Protein AF-A0A553ZSB1-F1 (afdb_monomer_lite)

InterPro domains:
  IPR002559 Transposase IS4-like domain [PF01609] (7-68)
  IPR047647 ISAs1 transposase [NF033564] (3-69)
  IPR051698 Transposase 11-like [PTHR30298] (1-83)

Organism: NCBI:txid2597270

Secondary structure (DSSP, 8-state):
-PPP-------SS---HHHHHHHHHHHHHHIIIIIHIIIIIS--TT----STTHHHHHHHHHHHHHHHHHH--SS---HHHH-

pLDDT: mean 91.84, std 4.88, range [61.0, 96.38]

Structure (mmCIF, N/CA/C/O backbone):
data_AF-A0A553ZSB1-F1
#
_entry.id   AF-A0A553ZSB1-F1
#
loop_
_atom_site.group_PDB
_atom_site.id
_atom_site.type_symbol
_atom_site.label_atom_id
_atom_site.label_alt_id
_atom_site.label_comp_id
_atom_site.label_asym_id
_atom_site.label_entity_id
_atom_site.label_seq_id
_atom_site.pdbx_PDB_ins_code
_atom_site.Cartn_x
_atom_site.Cartn_y
_atom_site.Cartn_z
_atom_site.occupancy
_atom_site.B_iso_or_equiv
_atom_site.auth_seq_id
_atom_site.auth_comp_id
_atom_site.auth_asym_id
_atom_site.auth_atom_id
_atom_site.pdbx_PDB_model_num
ATOM 1 N N . GLU A 1 1 ? -17.922 27.005 5.052 1.00 61.00 1 GLU A N 1
ATOM 2 C CA . GLU A 1 1 ? -18.410 26.277 6.242 1.00 61.00 1 GLU A CA 1
ATOM 3 C C . GLU A 1 1 ? -17.791 24.885 6.242 1.00 61.00 1 GLU A C 1
ATOM 5 O O . GLU A 1 1 ? -17.562 24.377 5.148 1.00 61.00 1 GLU A O 1
ATOM 10 N N . PRO A 1 2 ? -17.427 24.294 7.392 1.00 73.62 2 PRO A N 1
ATOM 11 C CA . PRO A 1 2 ? -16.930 22.923 7.416 1.00 73.62 2 PRO A CA 1
ATOM 12 C C . PRO A 1 2 ? -18.049 21.957 7.007 1.00 73.62 2 PRO A C 1
ATOM 14 O O . PRO A 1 2 ? -19.123 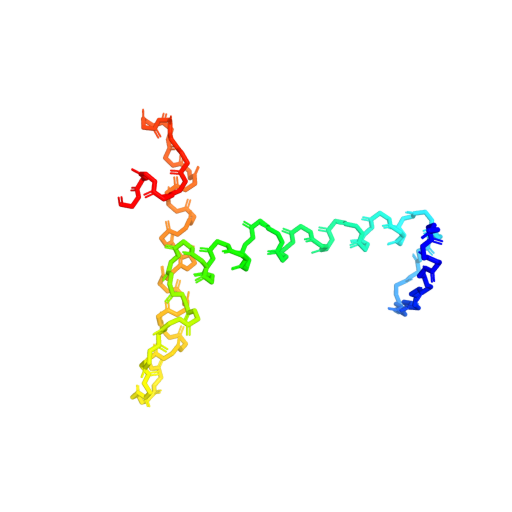21.948 7.602 1.00 73.62 2 PRO A O 1
ATOM 17 N N . GLU A 1 3 ? -17.795 21.156 5.978 1.00 86.75 3 GLU A N 1
ATOM 18 C CA . GLU A 1 3 ? -18.728 20.149 5.481 1.00 86.75 3 GLU A CA 1
ATOM 19 C C . GLU A 1 3 ? -18.703 18.920 6.402 1.00 86.75 3 GLU A C 1
ATOM 21 O O . GLU A 1 3 ? -17.660 18.286 6.591 1.00 86.75 3 GLU A O 1
ATOM 26 N N . MET A 1 4 ? -19.842 18.578 7.011 1.00 88.81 4 MET A N 1
ATOM 27 C CA . MET A 1 4 ? -19.952 17.339 7.782 1.00 88.81 4 MET A CA 1
ATOM 28 C C . MET A 1 4 ? -19.971 16.139 6.837 1.00 88.81 4 MET A C 1
ATOM 30 O O . MET A 1 4 ? -20.875 15.992 6.020 1.00 88.81 4 MET A O 1
ATOM 34 N N . THR A 1 5 ? -19.013 15.231 7.012 1.00 89.00 5 THR A N 1
ATOM 35 C CA . THR A 1 5 ? -18.973 13.945 6.309 1.00 89.00 5 THR A CA 1
ATOM 36 C C . THR A 1 5 ? -19.158 12.794 7.290 1.00 89.00 5 THR A C 1
ATOM 38 O O . THR A 1 5 ? -18.406 12.641 8.251 1.00 89.00 5 THR A O 1
ATOM 41 N N . VAL A 1 6 ? -20.160 11.953 7.026 1.00 90.56 6 VAL A N 1
ATOM 42 C CA . VAL A 1 6 ? -20.441 10.724 7.779 1.00 90.56 6 VAL A CA 1
ATOM 43 C C . VAL A 1 6 ? -20.029 9.527 6.926 1.00 90.56 6 VAL A C 1
ATOM 45 O O . VAL A 1 6 ? -20.304 9.488 5.729 1.00 90.56 6 VAL A O 1
ATOM 48 N N . ARG A 1 7 ? -19.350 8.547 7.530 1.00 88.75 7 ARG A N 1
ATOM 49 C CA . ARG A 1 7 ? -18.937 7.302 6.867 1.00 88.75 7 ARG A CA 1
ATOM 50 C C . ARG A 1 7 ? -19.380 6.113 7.709 1.00 88.75 7 ARG A C 1
ATOM 52 O O . ARG A 1 7 ? -19.195 6.124 8.924 1.00 88.75 7 ARG A O 1
ATOM 59 N N . TYR A 1 8 ? -19.930 5.096 7.057 1.00 91.62 8 TYR A N 1
ATOM 60 C CA . TYR A 1 8 ? -20.362 3.853 7.692 1.00 91.62 8 TYR A CA 1
ATOM 61 C C . TYR A 1 8 ? -19.352 2.745 7.400 1.00 91.62 8 TYR A C 1
ATOM 63 O O . TYR A 1 8 ? -18.860 2.634 6.279 1.00 91.62 8 TYR A O 1
ATOM 71 N N . TYR A 1 9 ? -19.052 1.926 8.405 1.00 91.31 9 TYR A N 1
ATOM 72 C CA . TYR A 1 9 ? -18.107 0.817 8.297 1.00 91.31 9 TYR A CA 1
ATOM 73 C C . TYR A 1 9 ? -18.728 -0.445 8.893 1.00 91.31 9 TYR A C 1
ATOM 75 O O . TYR A 1 9 ? -19.450 -0.369 9.886 1.00 91.31 9 TYR A O 1
ATOM 83 N N . ILE A 1 10 ? -18.420 -1.598 8.301 1.00 93.75 10 ILE A N 1
ATOM 84 C CA . ILE A 1 10 ? -18.864 -2.914 8.764 1.00 93.75 10 ILE A CA 1
ATOM 85 C C . ILE A 1 10 ? -17.649 -3.825 8.932 1.00 93.75 10 ILE A C 1
ATOM 87 O O . ILE A 1 10 ? -16.693 -3.748 8.162 1.00 93.75 10 ILE A O 1
ATOM 91 N N . SER A 1 11 ? -17.671 -4.667 9.958 1.00 93.00 11 SER A N 1
ATOM 92 C CA . SER A 1 11 ? -16.639 -5.666 10.219 1.00 93.00 11 SER A CA 1
ATOM 93 C C . SER A 1 11 ? -17.278 -6.876 10.884 1.00 93.00 11 SER A C 1
ATOM 95 O O . SER A 1 11 ? -18.172 -6.722 11.711 1.00 93.00 11 SER A O 1
ATOM 97 N N . SER A 1 12 ? -16.811 -8.071 10.532 1.00 95.81 12 SER A N 1
ATOM 98 C CA . SER A 1 12 ? -17.170 -9.317 11.215 1.00 95.81 12 SER A CA 1
ATOM 99 C C . SER A 1 12 ? -16.275 -9.613 12.423 1.00 95.81 12 SER A C 1
ATOM 101 O O . SER A 1 12 ? -16.493 -10.604 13.113 1.00 95.81 12 SER A O 1
ATOM 103 N N . ALA A 1 13 ? -15.235 -8.807 12.655 1.00 94.19 13 ALA A N 1
ATOM 104 C CA . ALA A 1 13 ? -14.315 -8.992 13.770 1.00 94.19 13 ALA A CA 1
ATOM 105 C C . ALA A 1 13 ? -14.904 -8.431 15.072 1.00 94.19 13 ALA A C 1
ATOM 107 O O . ALA A 1 13 ? -15.402 -7.305 15.088 1.00 94.19 13 ALA A O 1
ATOM 108 N N . ASP A 1 14 ? -14.774 -9.185 16.164 1.00 96.12 14 ASP A N 1
ATOM 109 C CA . ASP A 1 14 ? -15.150 -8.729 17.503 1.00 96.12 14 ASP A CA 1
ATOM 110 C C . ASP A 1 14 ? -14.121 -7.711 18.024 1.00 96.12 14 ASP A C 1
ATOM 112 O O . ASP A 1 14 ? -13.023 -8.055 18.472 1.00 96.12 14 ASP A O 1
ATOM 116 N N . LEU A 1 15 ? -14.433 -6.424 17.858 1.00 95.56 15 LEU A N 1
ATOM 117 C CA . LEU A 1 15 ? -13.542 -5.305 18.145 1.00 95.56 15 LEU A CA 1
ATOM 118 C C . LEU A 1 15 ? -14.292 -4.206 18.890 1.00 95.56 15 LEU A C 1
ATOM 120 O O . LEU A 1 15 ? -15.437 -3.879 18.584 1.00 95.56 15 LEU A O 1
ATOM 124 N N . THR A 1 16 ? -13.592 -3.538 19.806 1.00 96.38 16 THR A N 1
ATOM 125 C CA . THR A 1 16 ? -14.084 -2.272 20.353 1.00 96.38 16 THR A CA 1
ATOM 126 C C . THR A 1 16 ? -14.110 -1.200 19.262 1.00 96.38 16 THR A C 1
ATOM 128 O O . THR A 1 16 ? -13.294 -1.217 18.333 1.00 96.38 16 THR A O 1
ATOM 131 N N . ALA A 1 17 ? -14.999 -0.214 19.402 1.00 93.50 17 ALA A N 1
ATOM 132 C CA . ALA A 1 17 ? -15.103 0.900 18.458 1.00 93.50 17 ALA A CA 1
ATOM 133 C C . ALA A 1 17 ? -13.760 1.633 18.254 1.00 93.50 17 ALA A C 1
ATOM 135 O O . ALA A 1 17 ? -13.413 1.995 17.132 1.00 93.50 17 ALA A O 1
ATOM 136 N N . GLU A 1 18 ? -12.965 1.794 19.314 1.00 95.38 18 GLU A N 1
ATOM 137 C CA . GLU A 1 18 ? -11.644 2.432 19.252 1.00 95.38 18 GLU A CA 1
ATOM 138 C C . GLU A 1 18 ? -10.629 1.621 18.431 1.00 95.38 18 GLU A C 1
ATOM 140 O O . GLU A 1 18 ? -9.932 2.168 17.567 1.00 95.38 18 GLU A O 1
ATOM 145 N N . LYS A 1 19 ? -10.563 0.301 18.659 1.00 96.06 19 LYS A N 1
ATOM 146 C CA . LYS A 1 19 ? -9.700 -0.594 17.876 1.00 96.06 19 LYS A CA 1
ATOM 147 C C . LYS A 1 19 ? -10.122 -0.599 16.413 1.00 96.06 19 LYS A C 1
ATOM 149 O O . LYS A 1 19 ? -9.262 -0.536 15.536 1.00 96.06 19 LYS A O 1
ATOM 154 N N . PHE A 1 20 ? -11.428 -0.604 16.147 1.00 95.38 20 PHE A N 1
ATOM 155 C CA . PHE A 1 20 ? -11.943 -0.573 14.784 1.00 95.38 20 PHE A CA 1
ATOM 156 C C . PHE A 1 20 ? -11.628 0.750 14.077 1.00 95.38 20 PHE A C 1
ATOM 158 O O . PHE A 1 20 ? -11.097 0.740 12.968 1.00 95.38 20 PHE A O 1
ATOM 165 N N . ALA A 1 21 ? -11.835 1.890 14.741 1.00 93.06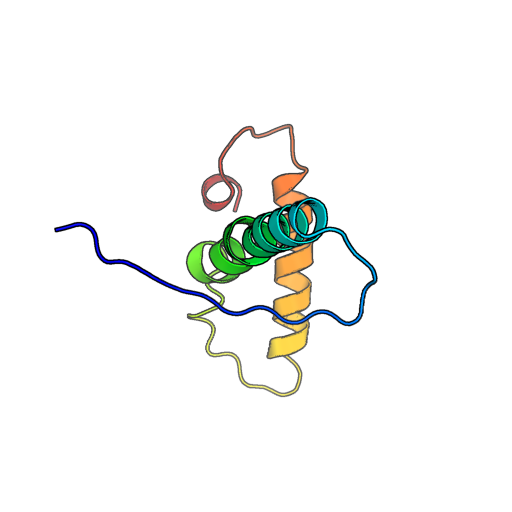 21 ALA A N 1
ATOM 166 C CA . ALA A 1 21 ? -11.473 3.201 14.202 1.00 93.06 21 ALA A CA 1
ATOM 167 C C . ALA A 1 21 ? -9.969 3.302 13.893 1.00 93.06 21 ALA A C 1
ATOM 169 O O . ALA A 1 21 ? -9.576 3.837 12.855 1.00 93.06 21 ALA A O 1
ATOM 170 N N . THR A 1 22 ? -9.122 2.747 14.762 1.00 94.38 22 THR A N 1
ATOM 171 C CA . THR A 1 22 ? -7.671 2.688 14.545 1.00 94.38 22 THR A CA 1
ATOM 172 C C . THR A 1 22 ? -7.319 1.810 13.347 1.00 94.38 22 THR A C 1
ATOM 174 O O . THR A 1 22 ? -6.508 2.212 12.514 1.00 94.38 22 THR A O 1
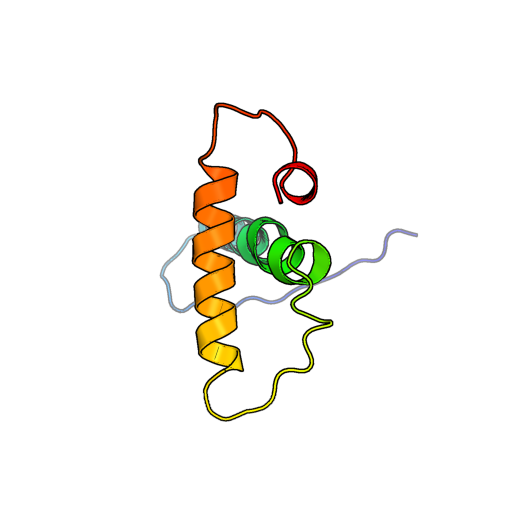ATOM 177 N N . ALA A 1 23 ? -7.956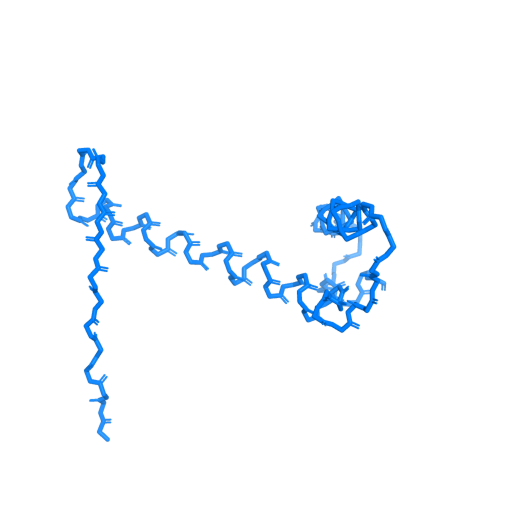 0.644 13.214 1.00 93.12 23 ALA A N 1
ATOM 178 C CA . ALA A 1 23 ? -7.772 -0.243 12.069 1.00 93.12 23 ALA A CA 1
ATOM 179 C C . ALA A 1 23 ? -8.176 0.433 10.750 1.00 93.12 23 ALA A C 1
ATOM 181 O O . ALA A 1 23 ? -7.406 0.387 9.795 1.00 93.12 23 ALA A O 1
ATOM 182 N N . ILE A 1 24 ? -9.315 1.133 10.714 1.00 91.81 24 ILE A N 1
ATOM 183 C CA . ILE A 1 24 ? -9.778 1.896 9.542 1.00 91.81 24 ILE A CA 1
ATOM 184 C C . ILE A 1 24 ? -8.758 2.970 9.150 1.00 91.81 24 ILE A C 1
ATOM 186 O O . ILE A 1 24 ? -8.352 3.046 7.989 1.00 91.81 24 ILE A O 1
ATOM 190 N N . ARG A 1 25 ? -8.293 3.783 10.110 1.00 90.62 25 ARG A N 1
ATOM 191 C CA . ARG A 1 25 ? -7.261 4.798 9.828 1.00 90.62 25 ARG A CA 1
ATOM 192 C C . ARG A 1 25 ? -5.967 4.162 9.333 1.00 90.62 25 ARG A C 1
ATOM 194 O O . ARG A 1 25 ? -5.336 4.691 8.424 1.00 90.62 25 ARG A O 1
ATOM 201 N N . ASN A 1 26 ? -5.577 3.027 9.911 1.00 90.81 26 ASN A N 1
ATOM 202 C CA . ASN A 1 26 ? -4.375 2.320 9.498 1.00 90.81 26 ASN A CA 1
ATOM 203 C C . ASN A 1 26 ? -4.502 1.726 8.097 1.00 90.81 26 ASN A C 1
ATOM 205 O O . ASN A 1 26 ? -3.538 1.788 7.339 1.00 90.81 26 ASN A O 1
ATOM 209 N N . HIS A 1 27 ? -5.677 1.217 7.739 1.00 88.94 27 HIS A N 1
ATOM 210 C CA . HIS A 1 27 ? -5.959 0.699 6.408 1.00 88.94 27 HIS A CA 1
ATOM 211 C C . HIS A 1 27 ? -5.825 1.788 5.336 1.00 88.94 27 HIS A C 1
ATOM 213 O O . HIS A 1 27 ? -5.237 1.539 4.289 1.00 88.94 27 HIS A O 1
ATOM 219 N N . TRP A 1 28 ? -6.222 3.032 5.635 1.00 87.81 28 TRP A N 1
ATOM 220 C CA . TRP A 1 28 ? -6.027 4.171 4.725 1.00 87.81 28 TRP A CA 1
ATOM 221 C C . TRP A 1 28 ? -4.552 4.457 4.390 1.00 87.81 28 TRP A C 1
ATOM 223 O O . TRP A 1 28 ? -4.240 5.105 3.389 1.00 87.81 28 TRP A O 1
ATOM 233 N N . HIS A 1 29 ? -3.601 3.967 5.192 1.00 88.25 29 HIS A N 1
ATOM 234 C CA . HIS A 1 29 ? -2.192 4.053 4.822 1.00 88.25 29 HIS A CA 1
ATOM 235 C C . HIS A 1 29 ? -1.831 3.184 3.617 1.00 88.25 29 HIS A C 1
ATOM 237 O O . HIS A 1 29 ? -0.821 3.486 2.993 1.00 88.25 29 HIS A O 1
ATOM 243 N N . VAL A 1 30 ? -2.599 2.144 3.277 1.00 87.12 30 VAL A N 1
ATOM 244 C CA . VAL A 1 30 ? -2.365 1.353 2.058 1.00 87.12 30 VAL A CA 1
ATOM 245 C C . VAL A 1 30 ? -2.538 2.249 0.835 1.00 87.12 30 VAL A C 1
ATOM 247 O O . VAL A 1 30 ? -1.616 2.370 0.034 1.00 87.12 30 VAL A O 1
ATOM 250 N N . GLU A 1 31 ? -3.640 2.990 0.769 1.00 87.19 31 GLU A N 1
ATOM 251 C CA . GLU A 1 31 ? -3.896 3.933 -0.324 1.00 87.19 31 GLU A CA 1
ATOM 252 C C . GLU A 1 31 ? -2.824 5.025 -0.408 1.00 87.19 31 GLU A C 1
ATOM 254 O O . GLU A 1 31 ? -2.190 5.234 -1.442 1.00 87.19 31 GLU A O 1
ATOM 259 N N . ASN A 1 32 ? -2.523 5.672 0.721 1.00 84.50 32 ASN A N 1
ATOM 260 C CA . ASN A 1 32 ? -1.573 6.787 0.719 1.00 84.50 32 ASN A CA 1
ATOM 261 C C . ASN A 1 32 ? -0.109 6.360 0.535 1.00 84.50 32 ASN A C 1
ATOM 263 O O . ASN A 1 32 ? 0.679 7.093 -0.062 1.00 84.50 32 ASN A O 1
ATOM 267 N N . LYS A 1 33 ? 0.311 5.230 1.121 1.00 85.88 33 LYS A N 1
ATOM 268 C CA . LYS A 1 33 ? 1.729 4.822 1.161 1.00 85.88 33 LYS A CA 1
ATOM 269 C C . LYS A 1 33 ? 2.099 3.793 0.103 1.00 85.88 33 LYS A C 1
ATOM 271 O O . LYS A 1 33 ? 3.301 3.604 -0.098 1.00 85.88 33 LYS A O 1
ATOM 276 N N . LEU A 1 34 ? 1.132 3.129 -0.528 1.00 91.06 34 LEU A N 1
ATOM 277 C CA . LEU A 1 34 ? 1.367 2.167 -1.602 1.00 91.06 34 LEU A CA 1
ATOM 278 C C . LEU A 1 34 ? 0.715 2.630 -2.907 1.00 91.06 34 LEU A C 1
ATOM 280 O O . LEU A 1 34 ? 1.467 2.979 -3.814 1.00 91.06 34 LEU A O 1
ATOM 284 N N . HIS A 1 35 ? -0.619 2.690 -2.985 1.00 90.94 35 HIS A N 1
ATOM 285 C CA . HIS A 1 35 ? -1.328 2.941 -4.252 1.00 90.94 35 HIS A CA 1
ATOM 286 C C . HIS A 1 35 ? -0.929 4.263 -4.898 1.00 90.94 35 HIS A C 1
ATOM 288 O O . HIS A 1 35 ? -0.398 4.249 -6.000 1.00 90.94 35 HIS A O 1
ATOM 294 N N . TRP A 1 36 ? -0.951 5.375 -4.157 1.00 92.81 36 TRP A N 1
ATOM 295 C CA . TRP A 1 36 ? -0.524 6.667 -4.710 1.00 92.81 36 TRP A CA 1
ATOM 296 C C . TRP A 1 36 ? 0.892 6.643 -5.317 1.00 92.81 36 TRP A C 1
ATOM 298 O O . TRP A 1 36 ? 1.180 7.320 -6.305 1.00 92.81 36 TRP A O 1
ATOM 308 N N . ARG A 1 37 ? 1.814 5.862 -4.736 1.00 93.31 37 ARG A N 1
ATOM 309 C CA . ARG A 1 37 ? 3.176 5.733 -5.277 1.00 93.31 37 ARG A CA 1
ATOM 310 C C . ARG A 1 37 ? 3.200 4.886 -6.543 1.00 93.31 37 ARG A C 1
ATOM 312 O O . ARG A 1 37 ? 4.017 5.166 -7.413 1.00 93.31 37 ARG A O 1
ATOM 319 N N . LEU A 1 38 ? 2.372 3.855 -6.635 1.00 94.25 38 LEU A N 1
ATOM 320 C CA . LEU A 1 38 ? 2.244 3.066 -7.855 1.00 94.25 38 LEU A CA 1
ATOM 321 C C . LEU A 1 38 ? 1.653 3.925 -8.977 1.00 94.25 38 LEU A C 1
ATOM 323 O O . LEU A 1 38 ? 2.272 4.054 -10.033 1.00 94.25 38 LEU A O 1
ATOM 327 N N . ASP A 1 39 ? 0.547 4.601 -8.688 1.00 93.62 39 ASP A N 1
ATOM 328 C CA . ASP A 1 39 ? -0.209 5.415 -9.637 1.00 93.62 39 ASP A CA 1
ATOM 329 C C . ASP A 1 39 ? 0.649 6.556 -10.192 1.00 93.62 39 ASP A C 1
ATOM 331 O O . ASP A 1 39 ? 0.877 6.649 -11.399 1.00 93.62 39 ASP A O 1
ATOM 335 N N . VAL A 1 40 ? 1.213 7.377 -9.298 1.00 92.31 40 VAL A N 1
ATOM 336 C CA . VAL A 1 40 ? 1.873 8.639 -9.668 1.00 92.31 40 VAL A CA 1
ATOM 337 C C . VAL A 1 40 ? 3.378 8.497 -9.854 1.00 92.31 40 VAL A C 1
ATOM 339 O O . VAL A 1 40 ? 3.957 9.154 -10.715 1.00 92.31 40 VAL A O 1
ATOM 342 N N . VAL A 1 41 ? 4.057 7.705 -9.017 1.00 92.00 41 VAL A N 1
ATOM 343 C CA . VAL A 1 41 ? 5.522 7.587 -9.103 1.00 92.00 41 VAL A CA 1
ATOM 344 C C . VAL A 1 41 ? 5.912 6.500 -10.095 1.00 92.00 41 VAL A C 1
ATOM 346 O O . VAL A 1 41 ? 6.823 6.732 -10.874 1.00 92.00 41 VAL A O 1
ATOM 349 N N . MET A 1 42 ? 5.226 5.355 -10.123 1.00 92.38 42 MET A N 1
ATOM 350 C CA . MET A 1 42 ? 5.530 4.251 -11.052 1.00 92.38 42 MET A CA 1
ATOM 351 C C . MET A 1 42 ? 4.708 4.302 -12.355 1.00 92.38 42 MET A C 1
ATOM 353 O O . MET A 1 42 ? 4.741 3.337 -13.131 1.00 92.38 42 MET A O 1
ATOM 357 N N . ASN A 1 43 ? 3.985 5.407 -12.589 1.00 92.31 43 ASN A N 1
ATOM 358 C CA . ASN A 1 43 ? 3.108 5.649 -13.738 1.00 92.31 43 ASN A CA 1
ATOM 359 C C . ASN A 1 43 ? 2.182 4.456 -14.028 1.00 92.31 43 ASN A C 1
ATOM 361 O O . ASN A 1 43 ? 2.112 3.963 -15.161 1.00 92.31 43 ASN A O 1
ATOM 365 N N . GLU A 1 44 ? 1.545 3.914 -12.989 1.00 93.62 44 GLU A N 1
ATOM 366 C CA . GLU A 1 44 ? 0.615 2.798 -13.147 1.00 93.62 44 GLU A CA 1
ATOM 367 C C . GLU A 1 44 ? -0.650 3.220 -13.897 1.00 93.62 44 GLU A C 1
ATOM 369 O O . GLU A 1 44 ? -0.987 2.557 -14.880 1.00 93.62 44 GLU A O 1
ATOM 374 N N . ASP A 1 45 ? -1.247 4.363 -13.544 1.00 93.00 45 ASP A N 1
ATOM 375 C CA . ASP A 1 45 ? -2.451 4.901 -14.200 1.00 93.00 45 ASP A CA 1
ATOM 376 C C . ASP A 1 45 ? -2.253 5.150 -15.703 1.00 93.00 45 ASP A C 1
ATOM 378 O O . ASP A 1 45 ? -3.127 4.876 -16.529 1.00 93.00 45 ASP A O 1
ATOM 382 N N . ASP A 1 46 ? -1.064 5.617 -16.085 1.00 94.25 46 ASP A N 1
ATOM 383 C CA . ASP A 1 46 ? -0.727 5.917 -17.479 1.00 94.25 46 ASP A CA 1
ATOM 384 C C . ASP A 1 46 ? -0.350 4.665 -18.296 1.00 94.25 46 ASP A C 1
ATOM 386 O O . ASP A 1 46 ? -0.120 4.734 -19.513 1.00 94.25 46 ASP A O 1
ATOM 390 N N . CYS A 1 47 ? -0.265 3.494 -17.660 1.00 94.19 47 CYS A N 1
ATOM 391 C CA . CYS A 1 47 ? 0.201 2.270 -18.292 1.00 94.19 47 CYS A CA 1
ATOM 392 C C . CYS A 1 47 ? -0.865 1.652 -19.206 1.00 94.19 47 CYS A C 1
ATOM 394 O O . CYS A 1 47 ? -1.857 1.075 -18.773 1.00 94.19 47 CYS A O 1
ATOM 396 N N . LYS A 1 48 ? -0.624 1.693 -20.519 1.00 94.88 48 LYS A N 1
ATOM 397 C CA . LYS A 1 48 ? -1.574 1.212 -21.543 1.00 94.88 48 LYS A CA 1
ATOM 398 C C . LYS A 1 48 ? -1.369 -0.249 -21.959 1.00 94.88 48 LYS A C 1
ATOM 400 O O . LYS A 1 48 ? -1.860 -0.651 -23.020 1.00 94.88 48 LYS A O 1
ATOM 405 N N . ILE A 1 49 ? -0.637 -1.038 -21.172 1.00 94.12 49 ILE A N 1
ATOM 406 C CA . ILE A 1 49 ? -0.323 -2.431 -21.502 1.00 94.12 49 ILE A CA 1
ATOM 407 C C . ILE A 1 49 ? -1.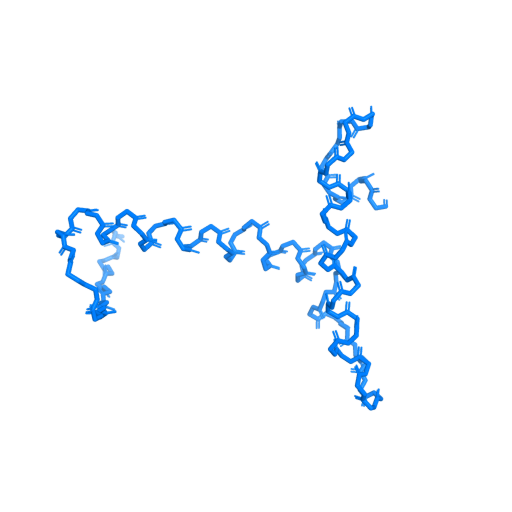583 -3.305 -21.411 1.00 94.12 49 ILE A C 1
ATOM 409 O O . ILE A 1 49 ? -2.306 -3.273 -20.424 1.00 94.12 49 ILE A O 1
ATOM 413 N N . ARG A 1 50 ? -1.882 -4.066 -22.472 1.00 92.56 50 ARG A N 1
ATOM 414 C CA . ARG A 1 50 ? -3.123 -4.867 -22.579 1.00 92.56 50 ARG A CA 1
ATOM 415 C C . ARG A 1 50 ? -2.907 -6.292 -23.097 1.00 92.56 50 ARG A C 1
ATOM 417 O O . ARG A 1 50 ? -3.858 -6.982 -23.441 1.00 92.56 50 ARG A O 1
ATOM 424 N N . ARG A 1 51 ? -1.652 -6.735 -23.219 1.00 95.19 51 ARG A N 1
ATOM 425 C CA . ARG A 1 51 ? -1.322 -8.023 -23.843 1.00 95.19 51 ARG A CA 1
ATOM 426 C C . ARG A 1 51 ? -1.292 -9.145 -22.807 1.00 95.19 51 ARG A C 1
ATOM 428 O O . ARG A 1 51 ? -0.384 -9.171 -21.983 1.00 95.19 51 ARG A O 1
ATOM 435 N N . GLY A 1 52 ? -2.201 -10.113 -22.924 1.00 95.50 52 GLY A N 1
ATOM 436 C CA . GLY A 1 52 ? -2.225 -11.297 -22.055 1.00 95.50 52 GLY A CA 1
ATOM 437 C C . GLY A 1 52 ? -2.168 -10.915 -20.571 1.00 95.50 52 GLY A C 1
ATOM 438 O O . GLY A 1 52 ? -2.822 -9.963 -20.157 1.00 95.50 52 GLY A O 1
ATOM 439 N N . ASN A 1 53 ? -1.310 -11.588 -19.801 1.00 95.56 53 ASN A N 1
ATOM 440 C CA . ASN A 1 53 ? -1.165 -11.364 -18.353 1.00 95.56 53 ASN A CA 1
ATOM 441 C C . ASN A 1 53 ? -0.215 -10.205 -18.001 1.00 95.56 53 ASN A C 1
ATOM 443 O O . ASN A 1 53 ? 0.249 -10.092 -16.868 1.00 95.56 53 ASN A O 1
ATOM 447 N N . ALA A 1 54 ? 0.131 -9.350 -18.966 1.00 94.75 54 ALA A N 1
ATOM 448 C CA . ALA A 1 54 ? 1.147 -8.330 -18.751 1.00 94.75 54 ALA A CA 1
ATOM 449 C C . ALA A 1 54 ? 0.755 -7.300 -17.681 1.00 94.75 54 ALA A C 1
ATOM 451 O O . ALA A 1 54 ? 1.639 -6.831 -16.980 1.00 94.75 54 ALA A O 1
ATOM 452 N N . ALA A 1 55 ? -0.534 -6.983 -17.510 1.00 92.31 55 ALA A N 1
ATOM 453 C CA . ALA A 1 55 ? -0.982 -6.066 -16.458 1.00 92.31 55 ALA A CA 1
ATOM 454 C C . ALA A 1 55 ? -0.645 -6.595 -15.049 1.00 92.31 55 ALA A C 1
ATOM 456 O O . ALA A 1 55 ? -0.037 -5.886 -14.251 1.00 92.31 55 ALA A O 1
ATOM 457 N N . GLU A 1 56 ? -0.961 -7.864 -14.776 1.00 93.94 56 GLU A N 1
ATOM 458 C CA . GLU A 1 56 ? -0.677 -8.521 -13.495 1.00 93.94 56 GLU A CA 1
ATOM 459 C C . GLU A 1 56 ? 0.832 -8.651 -13.245 1.00 93.94 56 GLU A C 1
ATOM 461 O O . GLU A 1 56 ? 1.331 -8.275 -12.183 1.00 93.94 56 GLU A O 1
ATOM 466 N N . LEU A 1 57 ? 1.581 -9.113 -14.253 1.00 95.56 57 LEU A N 1
ATOM 467 C CA . LEU A 1 57 ? 3.037 -9.247 -14.159 1.00 95.56 57 LEU A CA 1
ATOM 468 C C . LEU A 1 57 ? 3.704 -7.902 -13.855 1.00 95.56 57 LEU A C 1
ATOM 470 O O . LEU A 1 57 ? 4.597 -7.822 -13.012 1.00 95.56 57 LEU A O 1
ATOM 474 N N . PHE A 1 58 ? 3.269 -6.838 -14.529 1.00 94.69 58 PHE A N 1
ATOM 475 C CA . PHE A 1 58 ? 3.858 -5.517 -14.358 1.00 94.69 58 PHE A CA 1
ATOM 476 C C . PHE A 1 58 ? 3.493 -4.896 -13.005 1.00 94.69 58 PHE A C 1
ATOM 478 O O . PHE A 1 58 ? 4.360 -4.296 -12.372 1.00 94.69 58 PHE A O 1
ATOM 485 N N . SER A 1 59 ? 2.270 -5.122 -12.512 1.00 93.06 59 SER A N 1
ATOM 486 C CA . SER A 1 59 ? 1.876 -4.754 -11.146 1.00 93.06 59 SER A CA 1
ATOM 487 C C . SER A 1 59 ? 2.793 -5.417 -10.104 1.00 93.06 59 SER A C 1
ATOM 489 O O . SER A 1 59 ? 3.391 -4.734 -9.267 1.00 93.06 59 SER A O 1
ATOM 491 N N . GLY A 1 60 ? 3.041 -6.728 -10.229 1.00 95.12 60 GLY A N 1
ATOM 492 C CA . GLY A 1 60 ? 3.971 -7.451 -9.353 1.00 95.12 60 GLY A CA 1
ATOM 493 C C . GLY A 1 60 ? 5.404 -6.904 -9.403 1.00 95.12 60 GLY A C 1
ATOM 494 O O . GLY A 1 60 ? 6.029 -6.683 -8.362 1.00 95.12 60 GLY A O 1
ATOM 495 N N . ILE A 1 61 ? 5.918 -6.612 -10.603 1.00 95.62 61 ILE A N 1
ATOM 496 C CA . ILE A 1 61 ? 7.252 -6.014 -10.785 1.00 95.62 61 ILE A CA 1
ATOM 497 C C . ILE A 1 61 ? 7.339 -4.637 -10.112 1.00 95.62 61 ILE A C 1
ATOM 499 O O . ILE A 1 61 ? 8.325 -4.359 -9.423 1.00 95.62 61 ILE A O 1
ATOM 503 N N . ARG A 1 62 ? 6.318 -3.782 -10.251 1.00 95.38 62 ARG A N 1
ATOM 504 C CA . ARG A 1 62 ? 6.290 -2.464 -9.594 1.00 95.38 62 ARG A CA 1
ATOM 505 C C . ARG A 1 62 ? 6.326 -2.581 -8.075 1.00 95.38 62 ARG A C 1
ATOM 507 O O . ARG A 1 62 ? 7.073 -1.841 -7.436 1.00 95.38 62 ARG A O 1
ATOM 514 N N . HIS A 1 63 ? 5.582 -3.524 -7.497 1.00 94.81 63 HIS A N 1
ATOM 515 C CA . HIS A 1 63 ? 5.607 -3.777 -6.054 1.00 94.81 63 HIS A CA 1
ATOM 516 C C . HIS A 1 63 ? 7.009 -4.180 -5.573 1.00 94.81 63 HIS A C 1
ATOM 518 O O . HIS A 1 63 ? 7.502 -3.647 -4.575 1.00 94.81 63 HIS A O 1
ATOM 524 N N . ILE A 1 64 ? 7.681 -5.079 -6.302 1.00 96.06 64 ILE A N 1
ATOM 525 C CA . ILE A 1 64 ? 9.060 -5.490 -6.000 1.00 96.06 64 ILE A CA 1
ATOM 526 C C . ILE A 1 64 ? 10.002 -4.281 -6.063 1.00 96.06 64 ILE A C 1
ATOM 528 O O . ILE A 1 64 ? 10.749 -4.033 -5.114 1.00 96.06 64 ILE A O 1
ATOM 532 N N . ALA A 1 65 ? 9.933 -3.491 -7.137 1.00 95.38 65 ALA A N 1
ATOM 533 C CA . ALA A 1 65 ? 10.770 -2.307 -7.316 1.00 95.38 65 ALA A CA 1
ATOM 534 C C . ALA A 1 65 ? 10.559 -1.273 -6.196 1.00 95.38 65 ALA A C 1
ATOM 536 O O . ALA A 1 65 ? 11.529 -0.798 -5.604 1.00 95.38 65 ALA A O 1
ATOM 537 N N . ILE A 1 66 ? 9.305 -0.976 -5.835 1.00 94.38 66 ILE A N 1
ATOM 538 C CA . ILE A 1 66 ? 8.972 -0.075 -4.723 1.00 94.38 66 ILE A CA 1
ATOM 539 C C . ILE A 1 66 ? 9.612 -0.545 -3.415 1.00 94.38 66 ILE A C 1
ATOM 541 O O . ILE A 1 66 ? 10.189 0.274 -2.694 1.00 94.38 66 ILE A O 1
ATOM 545 N N . ASN A 1 67 ? 9.533 -1.841 -3.110 1.00 93.38 67 ASN A N 1
ATOM 546 C CA . ASN A 1 67 ? 10.094 -2.402 -1.884 1.00 93.38 67 ASN A CA 1
ATOM 547 C C . ASN A 1 67 ? 11.622 -2.285 -1.854 1.00 93.38 67 ASN A C 1
ATOM 549 O O . ASN A 1 67 ? 12.180 -1.877 -0.832 1.00 93.38 67 ASN A O 1
ATOM 553 N N . ILE A 1 68 ? 12.295 -2.574 -2.972 1.00 95.00 68 ILE A N 1
ATOM 554 C CA . ILE A 1 68 ? 13.752 -2.420 -3.098 1.00 95.00 68 ILE A CA 1
ATOM 555 C C . ILE A 1 68 ? 14.149 -0.953 -2.878 1.00 95.00 68 ILE A C 1
ATOM 557 O O . ILE A 1 68 ? 14.955 -0.655 -1.995 1.00 95.00 68 ILE A O 1
ATOM 561 N N . LEU A 1 69 ? 13.529 -0.018 -3.604 1.00 93.88 69 LEU A N 1
ATOM 562 C CA . LEU A 1 69 ? 13.859 1.409 -3.525 1.00 93.88 69 LEU A CA 1
ATOM 563 C C . LEU A 1 69 ? 13.529 2.016 -2.152 1.00 93.88 69 LEU A C 1
ATOM 565 O O . LEU A 1 69 ? 14.247 2.890 -1.662 1.00 93.88 69 LEU A O 1
ATOM 569 N N . THR A 1 70 ? 12.466 1.564 -1.484 1.00 91.69 70 THR A N 1
ATOM 570 C CA . THR A 1 70 ? 12.151 1.986 -0.107 1.00 91.69 70 THR A CA 1
ATOM 571 C C . THR A 1 70 ? 13.1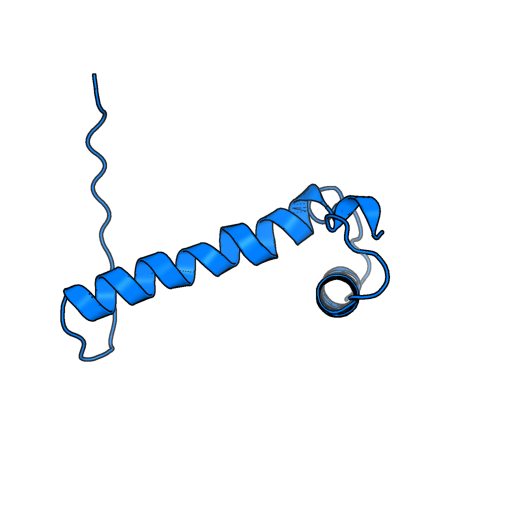93 1.495 0.900 1.00 91.69 70 THR A C 1
ATOM 573 O O . THR A 1 70 ? 13.525 2.213 1.856 1.00 91.69 70 THR A O 1
ATOM 576 N N . ASN A 1 71 ? 13.726 0.293 0.691 1.00 93.00 71 ASN A N 1
ATOM 577 C CA . ASN A 1 71 ? 14.716 -0.301 1.580 1.00 93.00 71 ASN A CA 1
ATOM 578 C C . ASN A 1 71 ? 16.141 0.191 1.326 1.00 93.00 71 ASN A C 1
ATOM 580 O O . ASN A 1 71 ? 16.934 0.146 2.262 1.00 93.00 71 ASN A O 1
ATOM 584 N N . ASP A 1 72 ? 16.444 0.757 0.156 1.00 93.06 72 ASP A N 1
ATOM 585 C CA . ASP A 1 72 ? 17.733 1.409 -0.087 1.00 93.06 72 ASP A CA 1
ATOM 586 C C . ASP A 1 72 ? 17.989 2.550 0.920 1.00 93.06 72 ASP A C 1
ATOM 588 O O . ASP A 1 72 ? 17.219 3.517 1.021 1.00 93.06 72 ASP A O 1
ATOM 592 N N . LYS A 1 73 ? 19.077 2.424 1.688 1.00 92.06 73 LYS A N 1
ATOM 593 C CA . LYS A 1 73 ? 19.532 3.413 2.679 1.00 92.06 73 LYS A CA 1
ATOM 594 C C . LYS A 1 73 ? 20.791 4.165 2.248 1.00 92.06 73 LYS A C 1
ATOM 596 O O . LYS A 1 73 ? 21.165 5.109 2.946 1.00 92.06 73 LYS A O 1
ATOM 601 N N . VAL A 1 74 ? 21.414 3.772 1.135 1.00 94.44 74 VAL A N 1
ATOM 602 C CA . VAL A 1 74 ? 22.631 4.396 0.604 1.00 94.44 74 VAL A CA 1
ATOM 603 C C . VAL A 1 74 ? 22.282 5.772 0.055 1.00 94.44 74 VAL A C 1
ATOM 605 O O . VAL A 1 74 ? 22.842 6.775 0.498 1.00 94.44 74 VAL A O 1
ATOM 608 N N . PHE A 1 75 ? 21.286 5.847 -0.830 1.00 92.50 75 PHE A N 1
ATOM 609 C CA . PHE A 1 75 ? 20.809 7.118 -1.359 1.00 92.50 75 PHE A CA 1
ATOM 610 C C . PHE A 1 75 ? 19.547 7.588 -0.625 1.00 92.50 75 PHE A C 1
ATOM 612 O O . PHE A 1 75 ? 18.443 7.073 -0.807 1.00 92.50 75 PHE A O 1
ATOM 619 N N . LYS A 1 76 ? 19.684 8.597 0.242 1.00 90.38 76 LYS A N 1
ATOM 620 C CA . LYS A 1 76 ? 18.569 9.127 1.045 1.00 90.38 76 LYS A CA 1
ATOM 621 C C . LYS A 1 76 ? 17.759 10.165 0.266 1.00 90.38 76 LYS A C 1
ATOM 623 O O . LYS A 1 76 ? 17.905 11.367 0.466 1.00 90.38 76 LYS A O 1
ATOM 628 N N . ALA A 1 77 ? 16.872 9.692 -0.605 1.00 91.19 77 ALA A N 1
ATOM 629 C CA . ALA A 1 77 ? 15.941 10.534 -1.353 1.00 91.19 77 ALA A CA 1
ATOM 630 C C . ALA A 1 77 ? 14.524 9.937 -1.416 1.00 91.19 77 ALA A C 1
ATOM 632 O O . ALA A 1 77 ? 14.299 8.774 -1.076 1.00 91.19 77 ALA A O 1
ATOM 633 N N . GLY A 1 78 ? 13.557 10.756 -1.843 1.00 88.69 78 GLY A N 1
ATOM 634 C CA . GLY A 1 78 ? 12.189 10.298 -2.113 1.00 88.69 78 GLY A CA 1
ATOM 635 C C . GLY A 1 78 ? 12.133 9.352 -3.316 1.00 88.69 78 GLY A C 1
ATOM 636 O O . GLY A 1 78 ? 13.000 9.423 -4.183 1.00 88.69 78 GLY A O 1
ATOM 637 N N . LEU A 1 79 ? 11.098 8.503 -3.391 1.00 90.06 79 LEU A N 1
ATOM 638 C CA . LEU A 1 79 ? 10.999 7.423 -4.389 1.00 90.06 79 LEU A CA 1
ATOM 639 C C . LEU A 1 79 ? 11.237 7.912 -5.828 1.00 90.06 79 LEU A C 1
ATOM 641 O O . LEU A 1 79 ? 12.024 7.312 -6.543 1.00 90.06 79 LEU A O 1
ATOM 645 N N . ARG A 1 80 ? 10.645 9.047 -6.217 1.00 89.62 80 ARG A N 1
ATOM 646 C CA . ARG A 1 80 ? 10.802 9.622 -7.564 1.00 89.62 80 ARG A CA 1
ATOM 647 C C . ARG A 1 80 ? 12.247 9.972 -7.935 1.00 89.62 80 ARG A C 1
ATOM 649 O O . ARG A 1 80 ? 12.578 9.960 -9.106 1.00 89.62 80 ARG A O 1
ATOM 656 N N . ARG A 1 81 ? 13.085 10.315 -6.953 1.00 92.00 81 ARG A N 1
ATOM 657 C CA . ARG A 1 81 ? 14.518 10.589 -7.162 1.00 92.00 81 ARG A CA 1
ATOM 658 C C . ARG A 1 81 ? 15.376 9.324 -7.132 1.00 92.00 81 ARG A C 1
ATOM 660 O O . ARG A 1 81 ? 16.532 9.395 -7.517 1.00 92.00 81 ARG A O 1
ATOM 667 N N . LYS A 1 82 ? 14.848 8.231 -6.575 1.00 89.25 82 LYS A N 1
ATOM 668 C CA . LYS A 1 82 ? 15.533 6.937 -6.486 1.00 89.25 82 LYS A CA 1
ATOM 669 C C . LYS A 1 82 ? 15.310 6.059 -7.719 1.00 89.25 82 LYS A C 1
ATOM 671 O O . LYS A 1 82 ? 16.075 5.123 -7.909 1.00 89.25 82 LYS A O 1
ATOM 676 N N . MET A 1 83 ? 14.238 6.316 -8.468 1.00 83.44 83 MET A N 1
ATOM 677 C CA . MET A 1 83 ? 14.024 5.739 -9.794 1.00 83.44 83 MET A CA 1
ATOM 678 C C . MET A 1 83 ? 14.991 6.316 -10.820 1.00 83.44 83 MET A C 1
ATOM 680 O O . MET A 1 83 ? 15.398 7.486 -10.635 1.00 83.44 83 MET A O 1
#

Sequence (83 aa):
EPEMTVRYYISSADLTAEKFATAIRNHWHVENKLHWRLDVVMNEDDCKIRRGNAAELFSGIRHIAINILTNDKVFKAGLRRKM

Radius of gyration: 17.62 Å; chains: 1; bounding box: 43×38×44 Å

Foldseek 3Di:
DDDDDDDDDDDPDPDDPVVVVVVVVVVVCCCVVPVCCCVPQVVLVVDPDDPDCVNVVVVVVSVVLSVVQVPDPPDPDDSNVSD